Protein AF-A0A7Z8QMA8-F1 (afdb_monomer_lite)

Radius of gyration: 15.53 Å; chains: 1; bounding box: 34×38×40 Å

Sequence (106 aa):
MSIVKHDFTKTIIDILDRFSEKNGNEILKKSEIIQYLNIKTKAANRGSKSRAGFANHYAIYVLIEDYLNGNFSINGGYNDYEGAKFSDLFRRQRELPFGSKLQNHA

pLDDT: mean 89.93, std 10.52, range [49.91, 97.75]

Structure (mmCIF, N/CA/C/O backbone):
data_AF-A0A7Z8QMA8-F1
#
_entry.id   AF-A0A7Z8QMA8-F1
#
loop_
_atom_site.group_PDB
_atom_site.id
_atom_site.type_symbol
_atom_site.label_atom_id
_atom_site.label_alt_id
_atom_site.label_comp_id
_atom_site.label_asym_id
_atom_site.label_entity_id
_atom_site.label_seq_id
_atom_site.pdbx_PDB_ins_code
_atom_site.Cartn_x
_atom_site.Cartn_y
_atom_site.Cartn_z
_atom_site.occupancy
_atom_site.B_iso_or_equiv
_atom_site.auth_seq_id
_atom_site.auth_comp_id
_atom_site.auth_asym_id
_atom_site.auth_atom_id
_atom_site.pdbx_PDB_model_num
ATOM 1 N N . MET A 1 1 ? -20.416 1.662 -5.752 1.00 57.09 1 MET A N 1
ATOM 2 C CA . MET A 1 1 ? -20.344 0.984 -4.438 1.00 57.09 1 MET A CA 1
ATOM 3 C C . MET A 1 1 ? -20.220 2.049 -3.350 1.00 57.09 1 MET A C 1
ATOM 5 O O . MET A 1 1 ? -19.547 3.043 -3.592 1.00 57.09 1 MET A O 1
ATOM 9 N N . SER A 1 2 ? -20.918 1.922 -2.217 1.00 78.31 2 SER A N 1
ATOM 10 C CA . SER A 1 2 ? -20.841 2.922 -1.135 1.00 78.31 2 SER A CA 1
ATOM 11 C C . SER A 1 2 ? -19.572 2.708 -0.302 1.00 78.31 2 SER A C 1
ATOM 13 O O . SER A 1 2 ? -19.291 1.580 0.099 1.00 78.31 2 SER A O 1
ATOM 15 N N . ILE A 1 3 ? -18.800 3.770 -0.051 1.00 87.50 3 ILE 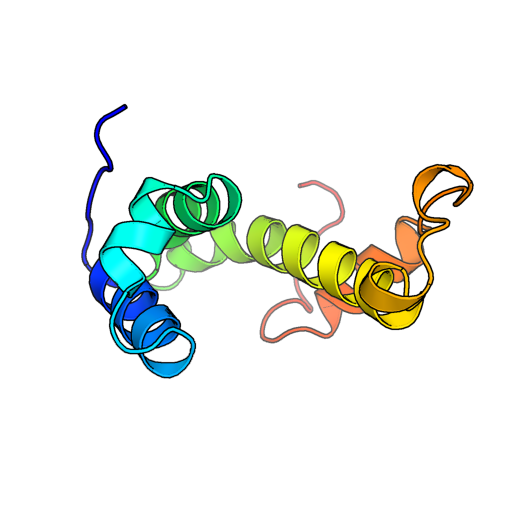A N 1
ATOM 16 C CA . ILE A 1 3 ? -17.570 3.696 0.750 1.00 87.50 3 ILE A CA 1
ATOM 17 C C . ILE A 1 3 ? -17.935 3.743 2.231 1.00 87.50 3 ILE A C 1
ATOM 19 O O . ILE A 1 3 ? -18.418 4.758 2.733 1.00 87.50 3 ILE A O 1
ATOM 23 N N . VAL A 1 4 ? -17.662 2.650 2.944 1.00 88.00 4 VAL A N 1
ATOM 24 C CA . VAL A 1 4 ? -17.838 2.588 4.398 1.00 88.00 4 VAL A CA 1
ATOM 25 C C . VAL A 1 4 ? -16.752 3.432 5.064 1.00 88.00 4 VAL A C 1
ATOM 27 O O .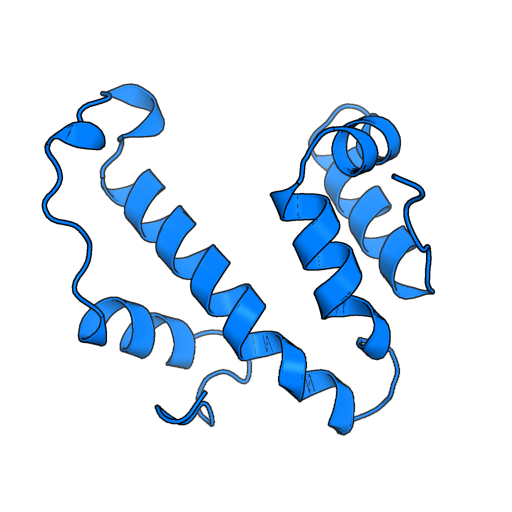 VAL A 1 4 ? -15.577 3.058 5.075 1.00 88.00 4 VAL A O 1
ATOM 30 N N . LYS A 1 5 ? -17.148 4.578 5.622 1.00 92.50 5 LYS A N 1
ATOM 31 C CA . LYS A 1 5 ? -16.261 5.439 6.411 1.00 92.50 5 LYS A CA 1
ATOM 32 C C . LYS A 1 5 ? -16.147 4.923 7.849 1.00 92.50 5 LYS A C 1
ATOM 34 O O . LYS A 1 5 ? -17.110 4.408 8.415 1.00 92.50 5 LYS A O 1
ATOM 39 N N . HIS A 1 6 ? -14.967 5.071 8.433 1.00 92.50 6 HIS A N 1
ATOM 40 C CA . HIS A 1 6 ? -14.663 4.812 9.841 1.00 92.50 6 HIS A CA 1
ATOM 41 C C . HIS A 1 6 ? -13.660 5.854 10.348 1.00 92.50 6 HIS A C 1
ATOM 43 O O . HIS A 1 6 ? -13.162 6.669 9.575 1.00 92.50 6 HIS A O 1
ATOM 49 N N . ASP A 1 7 ? -13.323 5.808 11.634 1.00 90.56 7 ASP A N 1
ATOM 50 C CA . ASP A 1 7 ? -12.504 6.830 12.298 1.00 90.56 7 ASP A CA 1
ATOM 51 C C . ASP A 1 7 ? -11.188 7.127 11.557 1.00 90.56 7 ASP A C 1
ATOM 53 O O . ASP A 1 7 ? -10.836 8.282 11.333 1.00 90.56 7 ASP A O 1
ATOM 57 N N . PHE A 1 8 ? -10.489 6.081 11.102 1.00 92.31 8 PHE A N 1
ATOM 58 C CA . PHE A 1 8 ? -9.228 6.228 10.364 1.00 92.31 8 PHE A CA 1
ATOM 59 C C . PHE A 1 8 ? -9.382 6.733 8.912 1.00 92.31 8 PHE A C 1
ATOM 61 O O . PHE A 1 8 ? -8.410 7.193 8.318 1.00 92.31 8 PHE A O 1
ATOM 68 N N . THR A 1 9 ? -10.587 6.713 8.327 1.00 95.50 9 THR A N 1
ATOM 69 C CA . THR A 1 9 ? -10.821 7.218 6.960 1.00 95.50 9 THR A CA 1
ATOM 70 C C . THR A 1 9 ? -10.448 8.695 6.838 1.00 95.50 9 THR A C 1
ATOM 72 O O . THR A 1 9 ? -9.932 9.112 5.803 1.00 95.50 9 THR A O 1
ATOM 75 N N . LYS A 1 10 ? -10.661 9.488 7.899 1.00 95.56 10 LYS A N 1
ATOM 76 C CA . LYS A 1 10 ? -10.266 10.902 7.920 1.00 95.56 10 LYS A CA 1
ATOM 77 C C . LYS A 1 10 ? -8.756 11.059 7.748 1.00 95.56 10 LYS A C 1
ATOM 79 O O . LYS A 1 10 ? -8.329 11.844 6.917 1.00 95.56 10 LYS A O 1
ATOM 84 N N . THR A 1 11 ? -7.961 10.254 8.452 1.00 95.94 11 THR A N 1
ATOM 85 C CA . THR A 1 11 ? -6.498 10.265 8.323 1.00 95.94 11 THR A CA 1
ATOM 86 C C . THR A 1 11 ? -6.048 9.940 6.900 1.00 95.94 11 THR A C 1
ATOM 88 O O . THR A 1 11 ? -5.135 10.585 6.396 1.00 95.94 11 THR A O 1
ATOM 91 N N . ILE A 1 12 ? -6.701 8.984 6.229 1.00 95.25 12 ILE A N 1
ATOM 92 C CA . ILE A 1 12 ? -6.404 8.670 4.822 1.00 95.25 12 ILE A CA 1
ATOM 93 C C . ILE A 1 12 ? -6.689 9.880 3.928 1.00 95.25 12 ILE A C 1
ATOM 95 O O . ILE A 1 12 ? -5.831 10.257 3.136 1.00 95.25 12 ILE A O 1
ATOM 99 N N . ILE A 1 13 ? -7.858 10.511 4.070 1.00 97.31 13 ILE A N 1
ATOM 100 C CA . ILE A 1 13 ? -8.222 11.701 3.284 1.00 97.31 13 ILE A CA 1
ATOM 101 C C . ILE A 1 13 ? -7.235 12.846 3.545 1.00 97.31 13 ILE A C 1
ATOM 103 O O . ILE A 1 13 ? -6.724 13.415 2.588 1.00 97.31 13 ILE A O 1
ATOM 107 N N . ASP A 1 14 ? -6.893 13.114 4.809 1.00 97.06 14 ASP A N 1
ATOM 108 C CA . ASP A 1 14 ? -5.945 14.169 5.189 1.00 97.06 14 ASP A CA 1
ATOM 109 C C . ASP A 1 14 ? -4.549 13.935 4.585 1.00 97.06 14 ASP A C 1
ATOM 111 O O . ASP A 1 14 ? -3.845 14.893 4.266 1.00 97.06 14 ASP A O 1
ATOM 115 N N . ILE A 1 15 ? -4.119 12.675 4.438 1.00 96.06 15 ILE A N 1
ATOM 116 C CA . ILE A 1 15 ? -2.867 12.328 3.751 1.00 96.06 15 ILE A CA 1
ATOM 117 C C . ILE A 1 15 ? -3.004 12.606 2.255 1.00 96.06 15 ILE A C 1
ATOM 119 O O . ILE A 1 15 ? -2.152 13.287 1.694 1.00 96.06 15 ILE A O 1
ATOM 123 N N . LEU A 1 16 ? -4.069 12.122 1.614 1.00 96.88 16 LEU A N 1
ATOM 124 C CA . LEU A 1 16 ? -4.288 12.330 0.181 1.00 96.88 16 LEU A CA 1
ATOM 125 C C . LEU A 1 16 ? -4.372 13.818 -0.166 1.00 96.88 16 LEU A C 1
ATOM 127 O O . LEU A 1 16 ? -3.766 14.246 -1.145 1.00 96.88 16 LEU A O 1
ATOM 131 N N . ASP A 1 17 ? -5.058 14.618 0.648 1.00 97.06 17 ASP A N 1
ATOM 132 C CA . ASP A 1 17 ? -5.216 16.058 0.437 1.00 97.06 17 ASP A CA 1
ATOM 133 C C . ASP A 1 17 ? -3.872 16.795 0.390 1.00 97.06 17 ASP A C 1
ATOM 135 O O . ASP A 1 17 ? -3.724 17.733 -0.397 1.00 97.06 17 ASP A O 1
ATOM 139 N N . ARG A 1 18 ? -2.874 16.342 1.166 1.00 96.56 18 ARG A N 1
ATOM 140 C CA . ARG A 1 18 ? -1.510 16.907 1.153 1.00 96.56 18 ARG A CA 1
ATOM 141 C C . ARG A 1 18 ? -0.780 16.677 -0.168 1.00 96.56 18 ARG A C 1
ATOM 143 O O . ARG A 1 18 ? 0.112 17.452 -0.488 1.00 96.56 18 ARG A O 1
ATOM 150 N N . PHE A 1 19 ? -1.148 15.635 -0.912 1.00 93.75 19 PHE A N 1
ATOM 151 C CA . PHE A 1 19 ? -0.489 15.237 -2.159 1.00 93.75 19 PHE A CA 1
ATOM 152 C C . PHE A 1 19 ? -1.351 15.465 -3.410 1.00 93.75 19 PHE A C 1
ATOM 154 O O . PHE A 1 19 ? -0.921 15.120 -4.505 1.00 93.75 19 PHE A O 1
ATOM 161 N N . SER A 1 20 ? -2.566 16.011 -3.273 1.00 91.88 20 SER A N 1
ATOM 162 C CA . SER A 1 20 ? -3.538 16.090 -4.377 1.00 91.88 20 SER A CA 1
ATOM 163 C C . SER A 1 20 ? -4.370 17.371 -4.421 1.00 91.88 20 SER A C 1
ATOM 165 O O . SER A 1 20 ? -5.505 17.354 -4.897 1.00 91.88 20 SER A O 1
ATOM 167 N N . GLU A 1 21 ? -3.838 18.482 -3.908 1.00 92.25 21 GLU A N 1
ATOM 168 C CA . GLU A 1 21 ? -4.529 19.782 -3.935 1.00 92.25 21 GLU A CA 1
ATOM 169 C C . GLU A 1 21 ? -5.934 19.725 -3.300 1.00 92.25 21 GLU A C 1
ATOM 171 O O . GLU A 1 21 ? -6.889 20.314 -3.799 1.00 92.25 21 GLU A O 1
ATOM 176 N N . LYS A 1 22 ? -6.069 19.008 -2.175 1.00 92.50 22 LYS A N 1
ATOM 177 C CA . LYS A 1 22 ? -7.343 18.806 -1.454 1.00 92.50 22 LYS A CA 1
ATOM 178 C C . LYS A 1 22 ? -8.418 17.983 -2.195 1.00 92.50 22 LYS A C 1
ATOM 180 O O . LYS A 1 22 ? -9.610 18.134 -1.922 1.00 92.50 22 LYS A O 1
ATOM 185 N N . ASN A 1 23 ? -8.019 17.084 -3.100 1.00 94.56 23 ASN A N 1
ATOM 186 C CA . ASN A 1 23 ? -8.928 16.172 -3.814 1.00 94.56 23 ASN A CA 1
ATOM 187 C C . ASN A 1 23 ? -9.041 14.768 -3.183 1.00 94.56 23 ASN A C 1
ATOM 189 O O . ASN A 1 23 ? -9.486 13.816 -3.830 1.00 94.56 23 ASN A O 1
ATOM 193 N N . GLY A 1 24 ? -8.680 14.592 -1.913 1.00 96.38 24 GLY A N 1
ATOM 194 C CA . GLY A 1 24 ? -8.568 13.290 -1.256 1.00 96.38 24 GLY A CA 1
ATOM 195 C C . GLY A 1 24 ? -9.868 12.486 -1.211 1.00 96.38 24 GLY A C 1
ATOM 196 O O . GLY A 1 24 ? -9.841 11.265 -1.370 1.00 96.38 24 GLY A O 1
ATOM 197 N N . ASN A 1 25 ? -11.026 13.144 -1.078 1.00 95.50 25 ASN A N 1
ATOM 198 C CA . ASN A 1 25 ? -12.325 12.461 -1.170 1.00 95.50 25 ASN A CA 1
ATOM 199 C C . ASN A 1 25 ? -12.594 11.908 -2.581 1.00 95.50 25 ASN A C 1
ATOM 201 O O . ASN A 1 25 ? -13.101 10.793 -2.713 1.00 95.50 25 ASN A O 1
ATOM 205 N N . GLU A 1 26 ? -12.250 12.669 -3.622 1.00 96.00 26 GLU A N 1
ATOM 206 C CA . GLU A 1 26 ? -12.408 12.261 -5.023 1.00 96.00 26 GLU A CA 1
ATOM 207 C C . GLU A 1 26 ? -11.490 11.068 -5.330 1.00 96.00 26 GLU A C 1
ATOM 209 O O . GLU A 1 26 ? -11.926 10.077 -5.920 1.00 96.00 26 GLU A O 1
ATOM 214 N N . ILE A 1 27 ? -10.242 11.116 -4.850 1.00 96.38 27 ILE A N 1
ATOM 215 C CA . ILE A 1 27 ? -9.271 10.025 -5.000 1.00 96.38 27 ILE A CA 1
ATOM 216 C C . ILE A 1 27 ? -9.747 8.767 -4.281 1.00 96.38 27 ILE A C 1
ATOM 218 O O . ILE A 1 27 ? -9.777 7.699 -4.891 1.00 96.38 27 ILE A O 1
ATOM 222 N N . LEU A 1 28 ? -10.182 8.874 -3.021 1.00 96.31 28 LEU A N 1
ATOM 223 C CA . LEU A 1 28 ? -10.758 7.742 -2.292 1.00 96.31 28 LEU A CA 1
ATOM 224 C C . LEU A 1 28 ? -11.952 7.144 -3.056 1.00 96.31 28 LEU A C 1
ATOM 226 O O . LEU A 1 28 ? -12.125 5.929 -3.080 1.00 96.31 28 LEU A O 1
ATOM 230 N N . LYS A 1 29 ? -12.760 7.969 -3.729 1.00 95.81 29 LYS A N 1
ATOM 231 C CA . LYS A 1 29 ? -13.904 7.504 -4.524 1.00 95.81 29 LYS A CA 1
ATOM 232 C C . LYS A 1 29 ? -13.515 6.791 -5.821 1.00 95.81 29 LYS A C 1
ATOM 234 O O . LYS A 1 29 ? -14.231 5.879 -6.228 1.00 95.81 29 LYS A O 1
ATOM 239 N N . LYS A 1 30 ? -12.416 7.190 -6.461 1.00 95.56 30 LYS A N 1
ATOM 240 C CA . LYS A 1 30 ? -12.002 6.670 -7.776 1.00 95.56 30 LYS A CA 1
ATOM 241 C C . LYS A 1 30 ? -10.927 5.584 -7.717 1.00 95.56 30 LYS A C 1
ATOM 243 O O . LYS A 1 30 ? -10.773 4.852 -8.685 1.00 95.56 30 LYS A O 1
ATOM 248 N N . SER A 1 31 ? -10.183 5.482 -6.618 1.00 94.88 31 SER A N 1
ATOM 249 C CA . SER A 1 31 ? -9.020 4.602 -6.512 1.00 94.88 31 SER A CA 1
ATOM 250 C C . SER A 1 31 ? -9.314 3.353 -5.682 1.00 94.88 31 SER A C 1
ATOM 252 O O . SER A 1 31 ? -9.454 3.418 -4.459 1.00 94.88 31 SER A O 1
ATOM 254 N N . GLU A 1 32 ? -9.367 2.196 -6.341 1.00 94.44 32 GLU A N 1
ATOM 255 C CA . GLU A 1 32 ? -9.655 0.910 -5.692 1.00 94.44 32 GLU A CA 1
ATOM 256 C C . GLU A 1 32 ? -8.589 0.518 -4.663 1.00 94.44 32 GLU A C 1
ATOM 258 O O . GLU A 1 32 ? -8.923 0.034 -3.582 1.00 94.44 32 GLU A O 1
ATOM 263 N N . ILE A 1 33 ? -7.310 0.799 -4.940 1.00 93.81 33 ILE A N 1
ATOM 264 C CA . ILE A 1 33 ? -6.220 0.511 -3.999 1.00 93.81 33 ILE A CA 1
ATOM 265 C C . ILE A 1 33 ? -6.363 1.334 -2.714 1.00 93.81 33 ILE A C 1
ATOM 267 O O . ILE A 1 33 ? -6.205 0.809 -1.613 1.00 93.81 33 ILE A O 1
ATOM 271 N N . ILE A 1 34 ? -6.772 2.601 -2.826 1.00 95.31 34 ILE A N 1
ATOM 272 C CA . ILE A 1 34 ? -7.035 3.460 -1.668 1.00 95.31 34 ILE A CA 1
ATOM 273 C C . ILE A 1 34 ? -8.292 2.995 -0.916 1.00 95.31 34 ILE A C 1
ATOM 275 O O . ILE A 1 34 ? -8.299 2.980 0.317 1.00 95.31 34 ILE A O 1
ATOM 279 N N . GLN A 1 35 ? -9.339 2.550 -1.619 1.00 95.50 35 GLN A N 1
ATOM 280 C CA . GLN A 1 35 ? -10.520 1.952 -0.979 1.00 95.50 35 GLN A CA 1
ATOM 281 C C . GLN A 1 35 ? -10.172 0.673 -0.216 1.00 95.50 35 GLN A C 1
ATOM 283 O O . GLN A 1 35 ? -10.659 0.470 0.900 1.00 95.50 35 GLN A O 1
ATOM 288 N N . TYR A 1 36 ? -9.297 -0.164 -0.772 1.00 93.81 36 TYR A N 1
ATOM 289 C CA . TYR A 1 36 ? -8.798 -1.358 -0.101 1.00 93.81 36 TYR A CA 1
ATOM 290 C C . TYR A 1 36 ? -8.014 -1.006 1.168 1.00 93.81 36 TYR A C 1
ATOM 292 O O . TYR A 1 36 ? -8.282 -1.575 2.230 1.00 93.81 36 TYR A O 1
ATOM 300 N N . LEU A 1 37 ? -7.114 -0.017 1.102 1.00 93.00 37 LEU A N 1
ATOM 301 C CA . LEU A 1 37 ? -6.399 0.483 2.282 1.00 93.00 37 LEU A CA 1
ATOM 302 C C . LEU A 1 37 ? -7.365 1.021 3.346 1.00 93.00 37 LEU A C 1
ATOM 304 O O . LEU A 1 37 ? -7.189 0.738 4.534 1.00 93.00 37 LEU A O 1
ATOM 308 N N . ASN A 1 38 ? -8.427 1.724 2.943 1.00 93.94 38 ASN A N 1
ATOM 309 C CA . ASN A 1 38 ? -9.483 2.152 3.858 1.00 93.94 38 ASN A CA 1
ATOM 310 C C . ASN A 1 38 ? -10.123 0.934 4.548 1.00 93.94 38 ASN A C 1
ATOM 312 O O . ASN A 1 38 ? -10.062 0.813 5.767 1.00 93.94 38 ASN A O 1
ATOM 316 N N . ILE A 1 39 ? -10.592 -0.066 3.798 1.00 92.12 39 ILE A N 1
ATOM 317 C CA . ILE A 1 39 ? -11.171 -1.293 4.379 1.00 92.12 39 ILE A CA 1
ATOM 318 C C . ILE A 1 39 ? -10.198 -1.973 5.362 1.00 92.12 39 ILE A C 1
ATOM 320 O O . ILE A 1 39 ? -10.596 -2.368 6.465 1.00 92.12 39 ILE A O 1
ATOM 324 N N . LYS A 1 40 ? -8.914 -2.076 5.003 1.00 90.38 40 LYS A N 1
ATOM 325 C CA . LYS A 1 40 ? -7.870 -2.718 5.820 1.00 90.38 40 LYS A CA 1
ATOM 326 C C . LYS A 1 40 ? -7.367 -1.864 6.992 1.00 90.38 40 LYS A C 1
ATOM 328 O O . LYS A 1 40 ? -6.581 -2.357 7.802 1.00 90.38 40 LYS A O 1
ATOM 333 N N . THR A 1 41 ? -7.840 -0.626 7.142 1.00 90.62 41 THR A N 1
ATOM 334 C CA . THR A 1 41 ? -7.549 0.250 8.294 1.00 90.62 41 THR A CA 1
ATOM 335 C C . THR A 1 41 ? -8.757 0.475 9.207 1.00 90.62 41 THR A C 1
ATOM 337 O O . THR A 1 41 ? -8.650 1.202 10.194 1.00 90.62 41 THR A O 1
ATOM 340 N N . LYS A 1 42 ? -9.881 -0.224 8.985 1.00 89.12 42 LYS A N 1
ATOM 341 C CA . LYS A 1 42 ? -11.086 -0.140 9.836 1.00 89.12 42 LYS A CA 1
ATOM 342 C C . LYS A 1 42 ? -10.812 -0.325 11.332 1.00 89.12 42 LYS A C 1
ATOM 344 O O . LYS A 1 42 ? -11.484 0.272 12.169 1.00 89.12 42 LYS A O 1
ATOM 349 N N . ALA A 1 43 ? -9.840 -1.167 11.677 1.00 85.25 43 ALA A N 1
ATOM 350 C CA . ALA A 1 43 ? -9.469 -1.451 13.058 1.00 85.25 43 ALA A CA 1
ATOM 351 C C . ALA A 1 43 ? -8.266 -0.638 13.559 1.00 85.25 43 ALA A C 1
ATOM 353 O O . ALA A 1 43 ? -7.865 -0.867 14.692 1.00 85.25 43 ALA A O 1
ATOM 354 N N . ALA A 1 44 ? -7.694 0.290 12.778 1.00 85.56 44 ALA A N 1
ATOM 355 C CA . ALA A 1 44 ? -6.435 0.975 13.105 1.00 85.56 44 ALA A CA 1
ATOM 356 C C . ALA A 1 44 ? -6.430 1.609 14.511 1.00 85.56 44 ALA A C 1
ATOM 358 O O . ALA A 1 44 ? -5.440 1.502 15.231 1.00 85.56 44 ALA A O 1
ATOM 359 N N . ASN A 1 45 ? -7.573 2.150 14.944 1.00 82.50 45 ASN A N 1
ATOM 360 C CA . ASN A 1 45 ? -7.735 2.797 16.251 1.00 82.50 45 ASN A CA 1
ATOM 361 C C . ASN A 1 45 ? -8.112 1.828 17.396 1.00 82.50 45 ASN A C 1
ATOM 363 O O . ASN A 1 45 ? -8.262 2.249 18.540 1.00 82.50 45 ASN A O 1
ATOM 367 N N . ARG A 1 46 ? -8.283 0.524 17.127 1.00 74.06 46 ARG A N 1
ATOM 368 C CA . ARG A 1 46 ? -8.772 -0.481 18.091 1.00 74.06 46 ARG A CA 1
ATOM 369 C C . ARG A 1 46 ? -7.626 -1.312 18.681 1.00 74.06 46 ARG A C 1
ATOM 371 O O . ARG A 1 46 ? -7.506 -2.503 18.403 1.00 74.06 46 ARG A O 1
ATOM 378 N N . GLY A 1 47 ? -6.804 -0.680 19.521 1.00 71.31 47 GLY A N 1
ATOM 379 C CA . GLY A 1 47 ? -5.824 -1.337 20.405 1.00 71.31 47 GLY A CA 1
ATOM 380 C C . GLY A 1 47 ? -4.826 -2.288 19.720 1.00 71.31 47 GLY A C 1
ATOM 381 O O . GLY A 1 47 ? -4.665 -2.296 18.507 1.00 71.31 47 GLY A O 1
ATOM 382 N N . SER A 1 48 ? -4.135 -3.132 20.492 1.00 63.94 48 SER A N 1
ATOM 383 C CA . SER A 1 48 ? -3.064 -4.019 19.989 1.00 63.94 48 SER A CA 1
ATOM 384 C C . SER A 1 48 ? -3.510 -5.061 18.946 1.00 63.94 48 SER A C 1
ATOM 386 O O . SER A 1 48 ? -2.663 -5.616 18.245 1.00 63.94 48 SER A O 1
ATOM 388 N N . LYS A 1 49 ? -4.822 -5.295 18.802 1.00 58.38 49 LYS A N 1
ATOM 389 C CA . LYS A 1 49 ? -5.429 -6.190 17.799 1.00 58.38 49 LYS A CA 1
ATOM 390 C C . LYS A 1 49 ? -5.574 -5.549 16.408 1.00 58.38 49 LYS A C 1
ATOM 392 O O . LYS A 1 49 ? -5.860 -6.260 15.450 1.00 58.38 49 LYS A O 1
ATOM 397 N N . SER A 1 50 ? -5.317 -4.246 16.262 1.00 60.78 50 SER A N 1
ATOM 398 C CA . SER A 1 50 ? -5.321 -3.541 14.968 1.00 60.78 50 SER A CA 1
ATOM 399 C C . SER A 1 50 ? -4.177 -3.949 14.024 1.00 60.78 50 SER A C 1
ATOM 401 O O . SER A 1 50 ? -4.240 -3.707 12.819 1.00 60.78 50 SER A O 1
ATOM 403 N N . ARG A 1 51 ? -3.152 -4.626 14.559 1.00 62.84 51 ARG A N 1
ATOM 404 C CA . ARG A 1 51 ? -1.916 -5.021 13.860 1.00 62.84 51 ARG A CA 1
ATOM 405 C C . ARG A 1 51 ? -2.109 -6.100 12.790 1.00 62.84 51 ARG A C 1
ATOM 407 O O . ARG A 1 51 ? -1.241 -6.256 11.939 1.00 62.84 51 ARG A O 1
ATOM 414 N N . ALA A 1 52 ? -3.241 -6.809 12.790 1.00 65.19 52 ALA A N 1
ATOM 415 C CA . ALA A 1 52 ? -3.541 -7.845 11.795 1.00 65.19 52 ALA A CA 1
ATOM 416 C C . ALA A 1 52 ? -3.616 -7.302 10.349 1.00 65.19 52 ALA A C 1
ATOM 418 O O . ALA A 1 52 ? -3.505 -8.065 9.395 1.00 65.19 52 ALA A O 1
ATOM 419 N N . GLY A 1 53 ? -3.781 -5.984 10.166 1.00 73.31 53 GLY A N 1
ATOM 420 C CA . GLY A 1 53 ? -3.821 -5.355 8.843 1.00 73.31 53 GLY A CA 1
ATOM 421 C C . GLY A 1 53 ? -2.455 -5.107 8.191 1.00 73.31 53 GLY A C 1
ATOM 422 O O . GLY A 1 53 ? -2.411 -4.917 6.978 1.00 73.31 53 GLY A O 1
ATOM 423 N N . PHE A 1 54 ? -1.350 -5.112 8.949 1.00 82.88 54 PHE A N 1
ATOM 424 C CA . PHE A 1 54 ? -0.046 -4.652 8.447 1.00 82.88 54 PHE A CA 1
ATOM 425 C C . PHE A 1 54 ? 0.523 -5.496 7.309 1.00 82.88 54 PHE A C 1
ATOM 427 O O . PHE A 1 54 ? 1.060 -4.923 6.370 1.00 82.88 54 PHE A O 1
ATOM 434 N N . ALA A 1 55 ? 0.330 -6.817 7.328 1.00 87.00 55 ALA A N 1
ATOM 435 C CA . ALA A 1 55 ? 0.797 -7.694 6.252 1.00 87.00 55 ALA A CA 1
ATOM 436 C C . ALA A 1 55 ? 0.259 -7.258 4.876 1.00 87.00 55 ALA A C 1
ATOM 438 O O . ALA A 1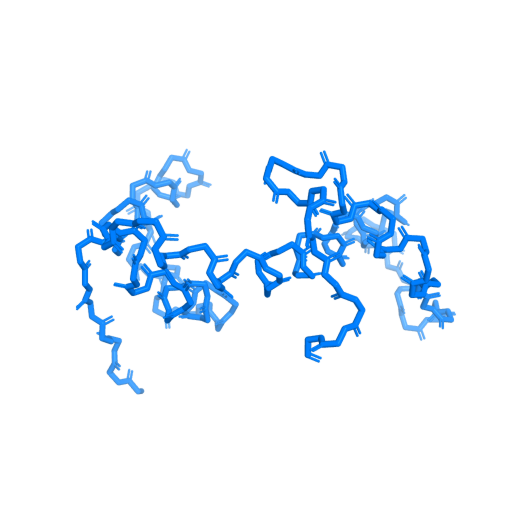 55 ? 1.015 -7.124 3.922 1.00 87.00 55 ALA A O 1
ATOM 439 N N . ASN A 1 56 ? -1.039 -6.943 4.793 1.00 89.62 56 ASN A N 1
ATOM 440 C CA . ASN A 1 56 ? -1.673 -6.506 3.545 1.00 89.62 56 ASN A CA 1
ATOM 441 C C . ASN A 1 56 ? -1.142 -5.148 3.072 1.00 89.62 56 ASN A C 1
ATOM 443 O O . ASN A 1 56 ? -0.891 -4.956 1.885 1.00 89.62 56 ASN A O 1
ATOM 447 N N . HIS A 1 57 ? -0.969 -4.206 4.004 1.00 90.81 57 HIS A N 1
ATOM 448 C CA . HIS A 1 57 ? -0.429 -2.880 3.696 1.00 90.81 57 HIS A CA 1
ATOM 449 C C . HIS A 1 57 ? 1.008 -2.976 3.192 1.00 90.81 57 HIS A C 1
ATOM 451 O O . HIS A 1 57 ? 1.368 -2.316 2.222 1.00 90.81 57 HIS A O 1
ATOM 457 N N . TYR A 1 58 ? 1.815 -3.822 3.827 1.00 93.00 58 TYR A N 1
ATOM 458 C CA . TYR A 1 58 ? 3.217 -4.008 3.477 1.00 93.00 58 TYR A CA 1
ATOM 459 C C . TYR A 1 58 ? 3.385 -4.774 2.176 1.00 93.00 58 TYR A C 1
ATOM 461 O O . TYR A 1 58 ? 4.255 -4.406 1.400 1.00 93.00 58 TYR A O 1
ATOM 469 N N . ALA A 1 59 ? 2.525 -5.750 1.883 1.00 93.25 59 ALA A N 1
ATOM 470 C CA . ALA A 1 59 ? 2.499 -6.410 0.582 1.00 93.25 59 ALA A CA 1
ATOM 471 C C . ALA A 1 59 ? 2.271 -5.404 -0.557 1.00 93.25 59 ALA A C 1
ATOM 473 O O . ALA A 1 59 ? 3.035 -5.385 -1.517 1.00 93.25 59 ALA A O 1
ATOM 474 N N . ILE A 1 60 ? 1.281 -4.514 -0.418 1.00 95.19 60 ILE A N 1
ATOM 475 C CA . ILE A 1 60 ? 1.054 -3.438 -1.394 1.00 95.19 60 ILE A CA 1
ATOM 476 C C . ILE A 1 60 ? 2.262 -2.500 -1.462 1.00 95.19 60 ILE A C 1
ATOM 478 O O . ILE A 1 60 ? 2.724 -2.175 -2.552 1.00 95.19 60 ILE A O 1
ATOM 482 N N . TYR A 1 61 ? 2.785 -2.082 -0.309 1.00 95.81 61 TYR A N 1
ATOM 483 C CA . TYR A 1 61 ? 3.921 -1.169 -0.239 1.00 95.81 61 TYR A CA 1
ATOM 484 C C . TYR A 1 61 ? 5.139 -1.707 -0.994 1.00 95.81 61 TYR A C 1
ATOM 486 O O . TYR A 1 61 ? 5.682 -0.995 -1.832 1.00 95.81 61 TYR A O 1
ATOM 494 N N . VAL A 1 62 ? 5.550 -2.956 -0.744 1.00 97.31 62 VAL A N 1
ATOM 495 C CA . VAL A 1 62 ? 6.757 -3.517 -1.375 1.00 97.31 62 VAL A CA 1
ATOM 496 C C . VAL A 1 62 ? 6.571 -3.801 -2.863 1.00 97.31 62 VAL A C 1
ATOM 498 O O . VAL A 1 62 ? 7.539 -3.727 -3.605 1.00 97.31 62 VAL A O 1
ATOM 501 N N . LEU A 1 63 ? 5.342 -4.071 -3.321 1.00 96.38 63 LEU A N 1
ATOM 502 C CA . LEU A 1 63 ? 5.046 -4.179 -4.754 1.00 96.38 63 LEU A CA 1
ATOM 503 C C . LEU A 1 63 ? 5.143 -2.821 -5.456 1.00 96.38 63 LEU A C 1
ATOM 505 O O . LEU A 1 63 ? 5.672 -2.737 -6.559 1.00 96.38 63 LEU A O 1
ATOM 509 N N . ILE A 1 64 ? 4.661 -1.752 -4.815 1.00 96.06 64 ILE A N 1
ATOM 510 C CA . ILE A 1 64 ? 4.819 -0.389 -5.339 1.00 96.06 64 ILE A CA 1
ATOM 511 C C . ILE A 1 64 ? 6.298 0.016 -5.313 1.00 96.06 64 ILE A C 1
ATOM 513 O O . ILE A 1 64 ? 6.779 0.608 -6.273 1.00 96.06 64 ILE A O 1
ATOM 517 N N . GLU A 1 65 ? 7.025 -0.314 -4.244 1.00 97.25 65 GLU A N 1
ATOM 518 C CA . GLU A 1 65 ? 8.464 -0.052 -4.128 1.00 97.25 65 GLU A CA 1
ATOM 519 C C . GLU A 1 65 ? 9.251 -0.766 -5.240 1.00 97.25 65 GLU A C 1
ATOM 521 O O . GLU A 1 65 ? 10.050 -0.125 -5.916 1.00 97.25 65 GLU A O 1
ATOM 526 N N . ASP A 1 66 ? 8.97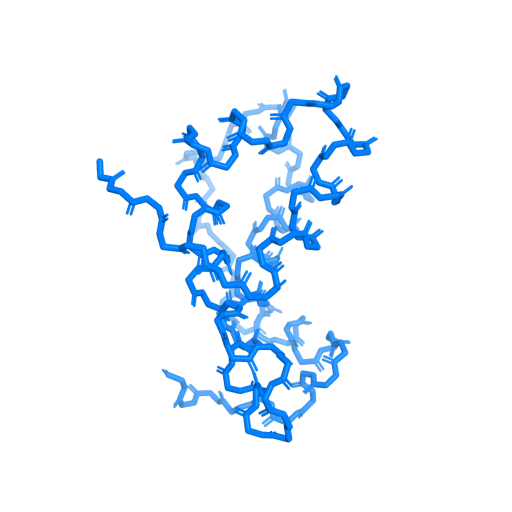4 -2.047 -5.499 1.00 97.75 66 ASP A N 1
ATOM 527 C CA . ASP A 1 66 ? 9.556 -2.801 -6.618 1.00 97.75 66 ASP A CA 1
ATOM 528 C C . ASP A 1 66 ? 9.225 -2.163 -7.976 1.00 97.75 66 ASP A C 1
ATOM 530 O O . ASP A 1 66 ? 10.119 -1.927 -8.791 1.00 97.75 66 ASP A O 1
ATOM 534 N N . TYR A 1 67 ? 7.960 -1.777 -8.179 1.00 97.06 67 TYR A N 1
ATOM 535 C CA . TYR A 1 67 ? 7.523 -1.122 -9.409 1.00 97.06 67 TYR A CA 1
ATOM 536 C C . TYR A 1 67 ? 8.266 0.201 -9.674 1.00 97.06 67 TYR A C 1
ATOM 538 O O . TYR A 1 67 ? 8.672 0.504 -10.800 1.00 97.06 67 TYR A O 1
ATOM 546 N N . LEU A 1 68 ? 8.454 1.006 -8.627 1.00 96.69 68 LEU A N 1
ATOM 547 C CA . LEU A 1 68 ? 9.172 2.275 -8.715 1.00 96.69 68 LEU A CA 1
ATOM 548 C C . LEU A 1 68 ? 10.681 2.068 -8.887 1.00 96.69 68 LEU A C 1
ATOM 550 O O . LEU A 1 68 ? 11.288 2.767 -9.693 1.00 96.69 68 LEU A O 1
ATOM 554 N N . ASN A 1 69 ? 11.277 1.092 -8.198 1.00 96.31 69 ASN A N 1
ATOM 555 C CA . ASN A 1 69 ? 12.704 0.773 -8.318 1.00 96.31 69 ASN A CA 1
ATOM 556 C C . ASN A 1 69 ? 13.073 0.263 -9.718 1.00 96.31 69 ASN A C 1
ATOM 558 O O . ASN A 1 69 ? 14.168 0.545 -10.205 1.00 96.31 69 ASN A O 1
ATOM 562 N N . GLY A 1 70 ? 12.151 -0.429 -10.393 1.00 95.88 70 GLY A N 1
ATOM 563 C CA . GLY A 1 70 ? 12.288 -0.791 -11.805 1.00 95.88 70 GLY A CA 1
ATOM 564 C C . GLY A 1 70 ? 12.119 0.382 -12.780 1.00 95.88 70 GLY A C 1
ATOM 565 O O . GLY A 1 70 ? 12.290 0.206 -13.983 1.00 95.88 70 GLY A O 1
ATOM 566 N N . ASN A 1 71 ? 11.799 1.587 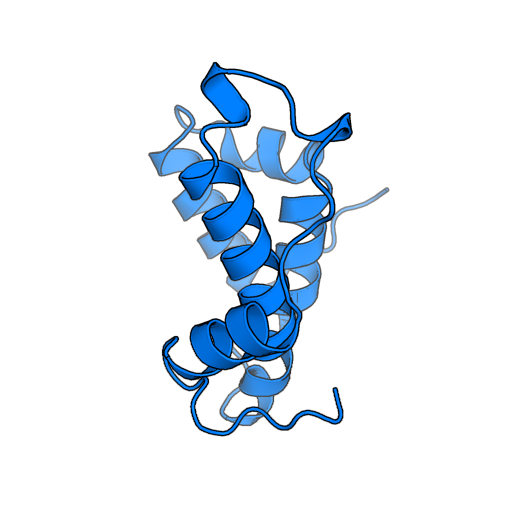-12.290 1.00 96.44 71 ASN A N 1
ATOM 567 C CA . ASN A 1 71 ? 11.484 2.780 -13.085 1.00 96.44 71 ASN A CA 1
ATOM 568 C C . ASN A 1 71 ? 10.360 2.558 -14.112 1.00 96.44 71 ASN A C 1
ATOM 570 O O . ASN A 1 71 ? 10.282 3.264 -15.121 1.00 96.44 71 ASN A O 1
ATOM 574 N N . PHE A 1 72 ? 9.462 1.602 -13.862 1.00 96.75 72 PHE A N 1
ATOM 575 C CA . PHE A 1 72 ? 8.432 1.223 -14.827 1.00 96.75 72 PHE A CA 1
ATOM 576 C C . PHE A 1 72 ? 7.392 2.332 -15.054 1.00 96.75 72 PHE A C 1
ATOM 578 O O . PHE A 1 72 ? 6.795 2.407 -16.125 1.00 96.75 72 PHE A O 1
ATOM 585 N N . SER A 1 73 ? 7.212 3.243 -14.089 1.00 93.19 73 SER A N 1
ATOM 586 C CA . SER A 1 73 ? 6.372 4.442 -14.248 1.00 93.19 73 SER A CA 1
ATOM 587 C C . SER A 1 73 ? 6.888 5.422 -15.302 1.00 93.19 73 SER A C 1
ATOM 589 O O . SER A 1 73 ? 6.101 6.205 -15.826 1.00 93.19 73 SER A O 1
ATOM 591 N N . ILE A 1 74 ? 8.191 5.396 -15.585 1.00 95.88 74 ILE A N 1
ATOM 592 C CA . ILE A 1 74 ? 8.860 6.321 -16.506 1.00 95.88 74 ILE A CA 1
ATOM 593 C C . ILE A 1 74 ? 9.160 5.607 -17.824 1.00 95.88 74 ILE A C 1
ATOM 595 O O . ILE A 1 74 ? 8.879 6.134 -18.897 1.00 95.88 74 ILE A O 1
ATOM 599 N N . ASN A 1 75 ? 9.708 4.395 -17.734 1.00 95.38 75 ASN A N 1
ATOM 600 C CA . ASN A 1 75 ? 10.280 3.686 -18.874 1.00 95.38 75 ASN A CA 1
ATOM 601 C C . ASN A 1 75 ? 9.335 2.634 -19.479 1.00 95.38 75 ASN A C 1
ATOM 603 O O . ASN A 1 75 ? 9.642 2.081 -20.532 1.00 95.38 75 ASN A O 1
ATOM 607 N N . GLY A 1 76 ? 8.197 2.337 -18.838 1.00 94.31 76 GLY A N 1
ATOM 608 C CA . GLY A 1 76 ? 7.345 1.212 -19.230 1.00 94.31 76 GLY A CA 1
ATOM 609 C C . GLY A 1 76 ? 8.034 -0.136 -18.987 1.00 94.31 76 GLY A C 1
ATOM 610 O O . GLY A 1 76 ? 8.862 -0.248 -18.093 1.00 94.31 76 GLY A O 1
ATOM 611 N N . GLY A 1 77 ? 7.676 -1.175 -19.750 1.00 94.44 77 GLY A N 1
ATOM 612 C CA . GLY A 1 77 ? 8.334 -2.494 -19.689 1.00 94.44 77 GLY A CA 1
ATOM 613 C C . GLY A 1 77 ? 7.889 -3.414 -18.546 1.00 94.44 77 GLY A C 1
ATOM 614 O O . GLY A 1 77 ? 8.358 -4.542 -18.457 1.00 94.44 77 GLY A O 1
ATOM 615 N N . TYR A 1 78 ? 6.944 -2.990 -17.699 1.00 95.56 78 TYR A N 1
ATOM 616 C CA . TYR A 1 78 ? 6.418 -3.849 -16.628 1.00 95.56 78 TYR A CA 1
ATOM 617 C C . TYR A 1 78 ? 5.765 -5.138 -17.153 1.00 95.56 78 TYR A C 1
ATOM 619 O O . TYR A 1 78 ? 5.791 -6.157 -16.477 1.00 95.56 78 TYR A O 1
ATOM 627 N N . ASN A 1 79 ? 5.210 -5.118 -18.370 1.00 95.19 79 ASN A N 1
ATOM 628 C CA . ASN A 1 79 ? 4.595 -6.301 -18.984 1.00 95.19 79 ASN A CA 1
ATOM 629 C C . ASN A 1 79 ? 5.611 -7.406 -19.319 1.00 95.19 79 ASN A C 1
ATOM 631 O O . ASN A 1 79 ? 5.223 -8.567 -19.399 1.00 95.19 79 ASN A O 1
ATOM 635 N N . ASP A 1 80 ? 6.881 -7.043 -19.508 1.00 96.00 80 ASP A N 1
ATOM 636 C CA . ASP A 1 80 ? 7.971 -7.975 -19.818 1.00 96.00 80 ASP A CA 1
ATOM 637 C C . ASP A 1 80 ? 8.733 -8.403 -18.552 1.00 96.00 80 ASP A C 1
ATOM 639 O O . ASP A 1 80 ? 9.638 -9.236 -18.604 1.00 96.00 80 ASP A O 1
ATOM 643 N N . TYR A 1 81 ? 8.390 -7.820 -17.399 1.00 96.81 81 TYR A N 1
ATOM 644 C CA . TYR A 1 81 ? 9.021 -8.123 -16.127 1.00 96.81 81 TYR A CA 1
ATOM 645 C C . TYR A 1 81 ? 8.535 -9.475 -15.598 1.00 96.81 81 TYR A C 1
ATOM 647 O O . TYR A 1 81 ? 7.343 -9.688 -15.388 1.00 96.81 81 TYR A O 1
ATOM 655 N N . GLU A 1 82 ? 9.474 -10.377 -15.308 1.00 95.44 82 GLU A N 1
ATOM 656 C CA . GLU A 1 82 ? 9.183 -11.712 -14.760 1.00 95.44 82 GLU A CA 1
ATOM 657 C C . GLU A 1 82 ? 8.564 -11.675 -13.349 1.00 95.44 82 GLU A C 1
ATOM 659 O O . GLU A 1 82 ? 8.047 -12.682 -12.861 1.00 95.44 82 GLU A O 1
ATOM 664 N N . GLY A 1 83 ? 8.593 -10.511 -12.698 1.00 94.38 83 GLY A N 1
ATOM 665 C CA . GLY A 1 83 ? 8.063 -10.304 -11.361 1.00 94.38 83 GLY A CA 1
ATOM 666 C C . GLY A 1 83 ? 9.126 -10.416 -10.270 1.00 94.38 83 GLY A C 1
ATOM 667 O O . GLY A 1 83 ? 10.181 -11.035 -10.419 1.00 94.38 83 GLY A O 1
ATOM 668 N N . ALA A 1 84 ? 8.827 -9.806 -9.126 1.00 95.31 84 ALA A N 1
ATOM 669 C CA . ALA A 1 84 ? 9.717 -9.822 -7.979 1.00 95.31 84 ALA A CA 1
ATOM 670 C C . ALA A 1 84 ? 9.706 -11.172 -7.257 1.00 95.31 84 ALA A C 1
ATOM 672 O O . ALA A 1 84 ? 8.668 -11.819 -7.079 1.00 95.31 84 ALA A O 1
ATOM 673 N N . LYS A 1 85 ? 10.869 -11.566 -6.731 1.00 95.94 85 LYS A N 1
ATOM 674 C CA . LYS A 1 85 ? 10.984 -12.757 -5.888 1.00 95.94 85 LYS A CA 1
ATOM 675 C C . LYS A 1 85 ? 10.249 -12.542 -4.570 1.00 95.94 85 LYS A C 1
ATOM 677 O O . LYS A 1 85 ? 10.572 -11.637 -3.799 1.00 95.94 85 LYS A O 1
ATOM 682 N N . PHE A 1 86 ? 9.328 -13.450 -4.252 1.00 93.75 86 PHE A N 1
ATOM 683 C CA . PHE A 1 86 ? 8.569 -13.411 -2.999 1.00 93.75 86 PHE A CA 1
ATOM 684 C C . PHE A 1 86 ? 9.467 -13.297 -1.758 1.00 93.75 86 PHE A C 1
ATOM 686 O O . PHE A 1 86 ? 9.167 -12.522 -0.855 1.00 93.75 86 PHE A O 1
ATOM 693 N N . SER A 1 87 ? 10.584 -14.030 -1.707 1.00 95.06 87 SER A N 1
ATOM 694 C CA . SER A 1 87 ? 11.513 -14.000 -0.570 1.00 95.06 87 SER A CA 1
ATOM 695 C C . SER A 1 87 ? 12.119 -12.618 -0.327 1.00 95.06 87 SER A C 1
ATOM 697 O O . SER A 1 87 ? 12.316 -12.236 0.827 1.00 95.06 87 SER A O 1
ATOM 699 N N . ASP A 1 88 ? 12.389 -11.865 -1.394 1.00 96.31 88 ASP A N 1
ATOM 700 C CA . ASP A 1 88 ? 12.947 -10.517 -1.304 1.00 96.31 88 ASP A CA 1
ATOM 701 C C . ASP A 1 88 ? 11.883 -9.523 -0.846 1.00 96.31 88 ASP A C 1
ATOM 703 O O . ASP A 1 88 ? 12.104 -8.793 0.124 1.00 96.31 88 ASP A O 1
ATOM 707 N N . LEU A 1 89 ? 10.688 -9.591 -1.440 1.00 96.50 89 LEU A N 1
ATOM 708 C CA . LEU A 1 89 ? 9.543 -8.793 -1.002 1.00 96.50 89 LEU A CA 1
ATOM 709 C C . LEU A 1 89 ? 9.198 -9.062 0.466 1.00 96.50 89 LEU A C 1
ATOM 711 O O . LEU A 1 89 ? 9.009 -8.134 1.248 1.00 96.50 89 LEU A O 1
ATOM 715 N N . PHE A 1 90 ? 9.145 -10.327 0.879 1.00 94.94 90 PHE A N 1
ATOM 716 C CA . PHE A 1 90 ? 8.790 -10.692 2.246 1.00 94.94 90 PHE A CA 1
ATOM 717 C C . PHE A 1 90 ? 9.882 -10.325 3.260 1.00 94.94 90 PHE A C 1
ATOM 719 O O . PHE A 1 90 ? 9.575 -9.960 4.399 1.00 94.94 90 PHE A O 1
ATOM 726 N N . ARG A 1 91 ? 11.162 -10.377 2.867 1.00 96.00 91 ARG A N 1
ATOM 727 C CA . ARG A 1 91 ? 12.259 -9.822 3.673 1.00 96.00 91 ARG A CA 1
ATOM 728 C C . ARG A 1 91 ? 12.046 -8.325 3.894 1.00 96.00 91 ARG A C 1
ATOM 730 O O . ARG A 1 91 ? 12.031 -7.892 5.044 1.00 96.00 91 ARG A O 1
ATOM 737 N N . ARG A 1 92 ? 11.769 -7.575 2.826 1.00 97.00 92 ARG A N 1
ATOM 738 C CA . ARG A 1 92 ? 11.512 -6.133 2.897 1.00 97.00 92 ARG A CA 1
ATOM 739 C C . ARG A 1 92 ? 10.298 -5.788 3.767 1.00 97.00 92 ARG A C 1
ATOM 741 O O . ARG A 1 92 ? 10.367 -4.870 4.580 1.00 97.00 92 ARG A O 1
ATOM 748 N N . GLN A 1 93 ? 9.212 -6.561 3.692 1.00 95.31 93 GLN A N 1
ATOM 749 C CA . GLN A 1 93 ? 8.046 -6.378 4.573 1.00 95.31 93 GLN A CA 1
ATOM 750 C C . GLN A 1 93 ? 8.401 -6.505 6.064 1.00 95.31 93 GLN A C 1
ATOM 752 O O . GLN A 1 93 ? 7.820 -5.806 6.895 1.00 95.31 93 GLN A O 1
ATOM 757 N N .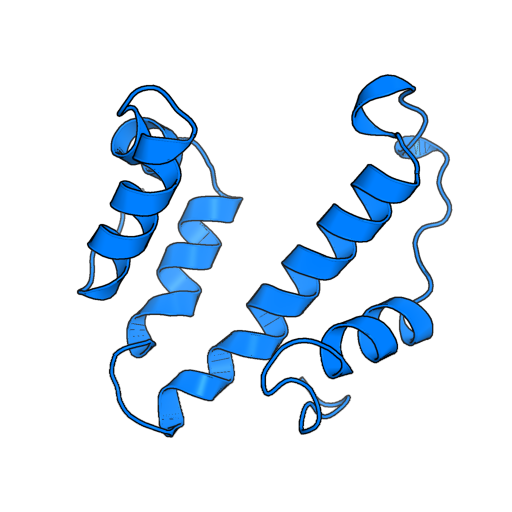 ARG A 1 94 ? 9.358 -7.374 6.424 1.00 93.88 94 ARG A N 1
ATOM 758 C CA . ARG A 1 94 ? 9.799 -7.564 7.817 1.00 93.88 94 ARG A CA 1
ATOM 759 C C . ARG A 1 94 ? 10.672 -6.426 8.350 1.00 93.88 94 ARG A C 1
ATOM 761 O O . ARG A 1 94 ? 10.783 -6.281 9.567 1.00 93.88 94 ARG A O 1
ATOM 768 N N . GLU A 1 95 ? 11.241 -5.615 7.464 1.00 95.75 95 GLU A N 1
ATOM 769 C CA . GLU A 1 95 ? 12.017 -4.416 7.807 1.00 95.75 95 GLU A CA 1
ATOM 770 C C . GLU A 1 95 ? 11.128 -3.191 8.064 1.00 95.75 95 GLU A C 1
ATOM 772 O O . GLU A 1 95 ? 11.574 -2.217 8.670 1.00 95.75 95 GLU A O 1
ATOM 777 N N . LEU A 1 96 ? 9.865 -3.224 7.626 1.00 93.50 96 LEU A N 1
ATOM 778 C CA . LEU A 1 96 ? 8.907 -2.153 7.891 1.00 93.50 96 LEU A CA 1
ATOM 779 C C . LEU A 1 96 ? 8.517 -2.115 9.381 1.00 93.50 96 LEU A C 1
ATOM 781 O O . LEU A 1 96 ? 8.628 -3.128 10.083 1.00 93.50 96 LEU A O 1
ATOM 785 N N . PRO A 1 97 ? 8.054 -0.961 9.901 1.00 90.25 97 PRO A N 1
ATOM 786 C CA . PRO A 1 97 ? 7.710 -0.814 11.314 1.00 90.25 97 PRO A CA 1
ATOM 787 C C . PRO A 1 97 ? 6.786 -1.932 11.806 1.00 90.25 97 PRO A C 1
ATOM 789 O O . PRO A 1 97 ? 5.775 -2.218 11.188 1.00 90.25 97 PRO A O 1
ATOM 792 N N . PHE A 1 98 ? 7.112 -2.585 12.922 1.00 86.31 98 PHE A N 1
ATOM 793 C CA . PHE A 1 98 ? 6.340 -3.724 13.459 1.00 86.31 98 PHE A CA 1
ATOM 794 C C . PHE A 1 98 ? 6.249 -4.967 12.544 1.00 86.31 98 PHE A C 1
ATOM 796 O O . PHE A 1 98 ? 5.593 -5.942 12.920 1.00 86.31 98 PHE A O 1
ATOM 803 N N . GLY A 1 99 ? 6.930 -4.975 11.394 1.00 88.44 99 GLY A N 1
ATOM 804 C CA . GLY A 1 99 ? 6.956 -6.072 10.427 1.00 88.44 99 GLY A CA 1
ATOM 805 C C . GLY A 1 99 ? 7.797 -7.270 10.865 1.00 88.44 99 GLY A C 1
ATOM 806 O O . GLY A 1 99 ? 7.565 -8.380 10.399 1.00 88.44 99 GLY A O 1
ATOM 807 N N . SER A 1 100 ? 8.715 -7.101 11.821 1.00 88.00 100 SER A N 1
ATOM 808 C CA . SER A 1 100 ? 9.654 -8.153 12.247 1.00 88.00 100 SER A CA 1
ATOM 809 C C . SER A 1 100 ? 8.992 -9.435 12.769 1.00 88.00 100 SER A C 1
ATOM 811 O O . SER A 1 100 ? 9.619 -10.492 12.780 1.00 88.00 100 SER A O 1
ATOM 813 N N . LYS A 1 101 ? 7.720 -9.359 13.184 1.00 85.75 101 LYS A N 1
ATOM 814 C CA . LYS A 1 101 ? 6.928 -10.497 13.680 1.00 85.75 101 LYS A CA 1
ATOM 815 C C . LYS A 1 101 ? 6.026 -11.144 12.622 1.00 85.75 101 LYS A C 1
ATOM 817 O O . LYS A 1 101 ? 5.318 -12.095 12.960 1.00 85.75 101 LYS A O 1
ATOM 822 N N . LEU A 1 102 ? 6.025 -10.648 11.381 1.00 84.62 102 LEU A N 1
ATOM 823 C CA . LEU A 1 102 ? 5.238 -11.231 10.294 1.00 84.62 102 LEU A CA 1
ATOM 824 C C . LEU A 1 102 ? 5.660 -12.681 10.042 1.00 84.62 102 LEU A C 1
ATOM 826 O O . LEU A 1 102 ? 6.845 -12.991 9.930 1.00 84.62 102 LEU A O 1
ATOM 830 N N . GLN A 1 103 ? 4.665 -13.560 9.964 1.00 79.50 103 GLN A N 1
ATOM 831 C CA . GLN A 1 103 ? 4.838 -14.972 9.641 1.00 79.50 103 GLN A CA 1
ATOM 832 C C . GLN A 1 103 ? 4.535 -15.197 8.158 1.00 79.50 103 GLN A C 1
ATOM 834 O O . GLN A 1 103 ? 3.718 -14.485 7.584 1.00 79.50 103 GLN A O 1
ATOM 839 N N . ASN A 1 104 ? 5.151 -16.219 7.561 1.00 68.62 104 ASN A N 1
ATOM 840 C CA . ASN A 1 104 ? 4.888 -16.637 6.175 1.00 68.62 104 ASN A CA 1
ATOM 841 C C . ASN A 1 104 ? 3.474 -17.221 5.960 1.00 68.62 104 ASN A C 1
ATOM 843 O O . ASN A 1 104 ? 3.103 -17.496 4.828 1.00 68.62 104 ASN A O 1
ATOM 847 N N . HIS A 1 105 ? 2.703 -17.444 7.030 1.00 55.50 105 HIS A N 1
ATOM 848 C CA . HIS A 1 105 ? 1.382 -18.085 7.009 1.00 55.50 105 HIS A CA 1
ATOM 849 C C . HIS A 1 105 ? 0.222 -17.076 6.981 1.00 55.50 105 HIS A C 1
ATOM 851 O O . HIS A 1 105 ? -0.753 -17.252 7.713 1.00 55.50 105 HIS A O 1
ATOM 857 N N . ALA A 1 106 ? 0.361 -15.985 6.226 1.00 49.91 106 ALA A N 1
ATOM 858 C CA . ALA A 1 106 ? -0.746 -15.051 6.015 1.00 49.91 106 ALA A CA 1
ATOM 859 C C . ALA A 1 106 ? -1.769 -15.630 5.029 1.00 49.91 106 ALA A C 1
ATOM 861 O O . ALA A 1 106 ? -1.328 -16.246 4.034 1.00 49.91 106 ALA A O 1
#

Secondary structure (DSSP, 8-state):
------TTHHHHHHHHHHHTTT-HHHHHHH-HHHHHHHHHTTTTTSGGGGGGGHHHHHHHHHHHHHHHHTTHHHH--GGG-----HHHHHHHHHHSTTGGG--S--

Foldseek 3Di:
DDQDDAPCLVVQQVVVCVVPVSCSVVCCVPPPVSSVVRVLQNCVVPPPVNCVSLVVVLLVVLQVVVCVVVVCVPVPCPVVDPDDDPVVSLVSQCVPVVNVPDDPPD